Protein AF-A0A7S3IXC4-F1 (afdb_monomer)

Solvent-accessible surface area (backbone atoms only — not comparable to full-atom values): 8329 Å² total; per-residue (Å²): 137,82,84,83,83,80,85,82,76,69,91,77,71,82,84,72,92,70,86,70,81,75,73,61,79,66,59,59,51,56,50,49,54,50,50,52,50,51,50,51,50,50,53,50,52,51,51,54,52,50,53,53,51,44,56,60,56,48,70,77,53,84,79,78,77,62,68,89,58,46,47,78,58,56,78,75,48,76,59,99,44,35,41,30,22,37,27,34,45,90,88,40,81,44,76,45,77,45,59,50,78,89,38,68,70,18,45,51,49,52,46,52,51,52,48,52,53,66,74,58,49,82,81,70,70,82,45,99,89,54,93,121

Foldseek 3Di:
DDDDDDDDDCPPVPDDDDDDPDDPPVVVVVVVVVVVVVVVVVVVVLLVVLVVLVVVLCVLPPDDDDVVQKAWAAFPDDDPFWTWTWIDGPNDIDIDTGGDSVDSVNSVVVSVVSVVDSVVDCVVVDDPPDDD

Organism: NCBI:txid197538

Sequence (132 aa):
MDDEMTFINLSKLVDNPKEVQRPKKVEAASLLEATESEIREMQRKTNVSLEYEKLELLKHFPAKIDEQEVQRGKIIGQGAHATVYSGEYYGAAIAIKEYESSHLKSSQAFVSELKAYAMQGTRLMSHPCIVQ

Radius of gyration: 23.66 Å; Cα contacts (8 Å, |Δi|>4): 90; chains: 1; bounding box: 56×41×61 Å

Mean predicted aligned error: 14.45 Å

pLDDT: mean 73.95, std 17.29, range [40.88, 97.25]

Structure (mmCIF, N/CA/C/O backbone):
data_AF-A0A7S3IXC4-F1
#
_entry.id   AF-A0A7S3IXC4-F1
#
loop_
_atom_site.group_PDB
_atom_site.id
_atom_site.type_symbol
_atom_site.label_atom_id
_atom_site.label_alt_id
_atom_site.label_comp_id
_atom_site.label_asym_id
_atom_site.label_entity_id
_atom_site.label_seq_id
_atom_site.pdbx_PDB_ins_code
_atom_site.Cartn_x
_atom_site.Cartn_y
_atom_site.Cartn_z
_atom_site.occupancy
_atom_site.B_iso_or_equiv
_atom_site.auth_seq_id
_atom_site.auth_comp_id
_atom_site.auth_asym_id
_atom_site.auth_atom_id
_atom_site.pdbx_PDB_model_num
ATOM 1 N N . MET A 1 1 ? -20.357 -8.739 -36.992 1.00 40.88 1 MET A N 1
ATOM 2 C CA . MET A 1 1 ? -19.180 -9.359 -37.626 1.00 40.88 1 MET A CA 1
ATOM 3 C C . MET A 1 1 ? -18.051 -9.050 -36.677 1.00 40.88 1 MET A C 1
ATOM 5 O O . MET A 1 1 ? -17.610 -7.911 -36.650 1.00 40.88 1 MET A O 1
ATOM 9 N N . ASP A 1 2 ? -17.762 -9.992 -35.786 1.00 41.47 2 ASP A N 1
ATOM 10 C CA . ASP A 1 2 ? -16.743 -9.843 -34.752 1.00 41.47 2 ASP A CA 1
ATOM 11 C C . ASP A 1 2 ? -15.397 -10.261 -35.343 1.00 41.47 2 ASP A C 1
ATOM 13 O O . ASP A 1 2 ? -15.256 -11.381 -35.835 1.00 41.47 2 ASP A O 1
ATOM 17 N N . ASP A 1 3 ? -14.434 -9.341 -35.342 1.00 45.75 3 ASP A N 1
ATOM 18 C CA . ASP A 1 3 ? -13.060 -9.616 -35.751 1.00 45.75 3 ASP A CA 1
ATOM 19 C C . ASP A 1 3 ? -12.366 -10.437 -34.652 1.00 45.75 3 ASP A C 1
ATOM 21 O O . ASP A 1 3 ? -11.932 -9.910 -33.624 1.00 45.75 3 ASP A O 1
ATOM 25 N N . GLU A 1 4 ? -12.264 -11.751 -34.859 1.00 48.16 4 GLU A N 1
ATOM 26 C CA . GLU A 1 4 ? -11.455 -12.637 -34.021 1.00 48.16 4 GLU A CA 1
ATOM 27 C C . GLU A 1 4 ? -9.959 -12.331 -34.212 1.00 48.16 4 GLU A C 1
ATOM 29 O O . GLU A 1 4 ? -9.308 -12.769 -35.163 1.00 48.16 4 GLU A O 1
ATOM 34 N N . MET A 1 5 ? -9.379 -11.582 -33.274 1.00 45.75 5 MET A N 1
ATOM 35 C CA . MET A 1 5 ? -7.930 -11.398 -33.188 1.00 45.75 5 MET A CA 1
ATOM 36 C C . MET A 1 5 ? -7.257 -12.686 -32.697 1.00 45.75 5 MET A C 1
ATOM 38 O O . MET A 1 5 ? -7.336 -13.051 -31.524 1.00 45.75 5 MET A O 1
ATOM 42 N N . THR A 1 6 ? -6.556 -13.364 -33.606 1.00 48.53 6 THR A N 1
ATOM 43 C CA . THR A 1 6 ? -5.745 -14.549 -33.299 1.00 48.53 6 THR A CA 1
ATOM 44 C C . THR A 1 6 ? -4.338 -14.131 -32.863 1.00 48.53 6 THR A C 1
ATOM 46 O O . THR A 1 6 ? -3.616 -13.480 -33.616 1.00 48.53 6 THR A O 1
ATOM 49 N N . PHE A 1 7 ? -3.910 -14.549 -31.670 1.00 43.75 7 PHE A N 1
ATOM 50 C CA . PHE A 1 7 ? -2.546 -14.331 -31.177 1.00 43.75 7 PHE A CA 1
ATOM 51 C C . PHE A 1 7 ? -1.676 -15.565 -31.443 1.00 43.75 7 PHE A C 1
ATOM 53 O O . PHE A 1 7 ? -1.921 -16.640 -30.897 1.00 43.75 7 PHE A O 1
ATOM 60 N N . ILE A 1 8 ? -0.636 -15.412 -32.268 1.00 49.75 8 ILE A N 1
ATOM 61 C CA . ILE A 1 8 ? 0.331 -16.479 -32.563 1.00 49.75 8 ILE A CA 1
ATOM 62 C C . ILE A 1 8 ? 1.523 -16.359 -31.609 1.00 49.75 8 ILE A C 1
ATOM 64 O O . ILE A 1 8 ? 2.212 -15.341 -31.567 1.00 49.75 8 ILE A O 1
ATOM 68 N N . ASN A 1 9 ? 1.793 -17.425 -30.853 1.00 42.41 9 ASN A N 1
ATOM 69 C CA . ASN A 1 9 ? 2.960 -17.519 -29.981 1.00 42.41 9 ASN A CA 1
ATOM 70 C C . ASN A 1 9 ? 4.210 -17.896 -30.801 1.00 42.41 9 ASN A C 1
ATOM 72 O O . ASN A 1 9 ? 4.386 -19.046 -31.202 1.00 42.41 9 ASN A O 1
ATOM 76 N N . LEU A 1 10 ? 5.088 -16.916 -31.025 1.00 51.78 10 LEU A N 1
ATOM 77 C CA . LEU A 1 10 ? 6.301 -17.046 -31.843 1.00 51.78 10 LEU A CA 1
ATOM 78 C C . LEU A 1 10 ? 7.409 -17.909 -31.208 1.00 51.78 10 LEU A C 1
ATOM 80 O O . LEU A 1 10 ? 8.382 -18.233 -31.884 1.00 51.78 10 LEU A O 1
ATOM 84 N N . SER A 1 11 ? 7.271 -18.340 -29.946 1.00 48.34 11 SER A N 1
ATOM 85 C CA . SER A 1 11 ? 8.278 -19.188 -29.276 1.00 48.34 11 SER A CA 1
ATOM 86 C C . SER A 1 11 ? 8.432 -20.592 -29.881 1.00 48.34 11 SER A C 1
ATOM 88 O O . SER A 1 11 ? 9.396 -21.283 -29.565 1.00 48.34 11 SER A O 1
ATOM 90 N N . LYS A 1 12 ? 7.515 -21.012 -30.765 1.00 48.59 12 LYS A N 1
ATOM 91 C CA . LYS A 1 12 ? 7.545 -22.325 -31.437 1.00 48.59 12 LYS A CA 1
ATOM 92 C C . LYS A 1 12 ? 8.048 -22.306 -32.886 1.00 48.59 12 LYS A C 1
ATOM 94 O O . LYS A 1 12 ? 8.038 -23.346 -33.531 1.00 48.59 12 LYS A O 1
ATOM 99 N N . LEU A 1 13 ? 8.468 -21.154 -33.413 1.00 45.94 13 LEU A N 1
ATOM 100 C CA . LEU A 1 13 ? 8.891 -21.006 -34.817 1.00 45.94 13 LEU A CA 1
ATOM 101 C C . LEU A 1 13 ? 10.409 -21.113 -35.041 1.00 45.94 13 LEU A C 1
ATOM 103 O O . LEU A 1 13 ? 10.875 -20.934 -36.165 1.00 45.94 13 LEU A O 1
ATOM 107 N N . VAL A 1 14 ? 11.192 -21.419 -34.004 1.00 52.00 14 VAL A N 1
ATOM 108 C CA . VAL A 1 14 ? 12.657 -21.509 -34.104 1.00 52.00 14 VAL A CA 1
ATOM 109 C C . VAL A 1 14 ? 13.100 -22.962 -34.265 1.00 52.00 14 VAL A C 1
ATOM 111 O O . VAL A 1 14 ? 13.733 -23.518 -33.384 1.00 52.00 14 VAL A O 1
ATOM 114 N N . ASP A 1 15 ? 12.785 -23.560 -35.412 1.00 50.34 15 ASP A N 1
ATOM 115 C CA . ASP A 1 15 ? 13.454 -24.774 -35.899 1.00 50.34 15 ASP A CA 1
ATOM 116 C C . ASP A 1 15 ? 13.809 -24.585 -37.378 1.00 50.34 15 ASP A C 1
ATOM 118 O O . ASP A 1 15 ? 13.237 -25.187 -38.284 1.00 50.34 15 ASP A O 1
ATOM 122 N N . ASN A 1 16 ? 14.748 -23.675 -37.644 1.00 41.28 16 ASN A N 1
ATOM 123 C CA . ASN A 1 16 ? 15.485 -23.686 -38.904 1.00 41.28 16 ASN A CA 1
ATOM 124 C C . ASN A 1 16 ? 16.872 -23.049 -38.701 1.00 41.28 16 ASN A C 1
ATOM 126 O O . ASN A 1 16 ? 16.989 -21.820 -38.686 1.00 41.28 16 ASN A O 1
ATOM 130 N N . PRO A 1 17 ? 17.942 -23.841 -38.512 1.00 44.94 17 PRO A N 1
ATOM 131 C CA . PRO A 1 17 ? 19.284 -23.310 -38.366 1.00 44.94 17 PRO A CA 1
ATOM 132 C C . PRO A 1 17 ? 19.837 -23.012 -39.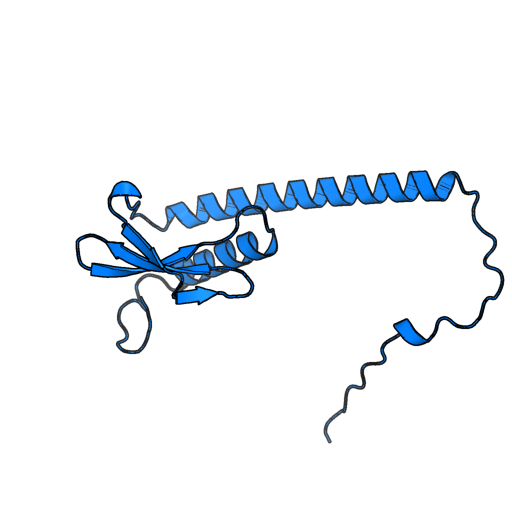762 1.00 44.94 17 PRO A C 1
ATOM 134 O O . PRO A 1 17 ? 20.554 -23.818 -40.348 1.00 44.94 17 PRO A O 1
ATOM 137 N N . LYS A 1 18 ? 19.511 -21.844 -40.321 1.00 42.56 18 LYS A N 1
ATOM 138 C CA . LYS A 1 18 ? 20.378 -21.248 -41.343 1.00 42.56 18 LYS A CA 1
ATOM 139 C C . LYS A 1 18 ? 21.464 -20.473 -40.617 1.00 42.56 18 LYS A C 1
ATOM 141 O O . LYS A 1 18 ? 21.155 -19.603 -39.809 1.00 42.56 18 LYS A O 1
ATOM 146 N N . GLU A 1 19 ? 22.711 -20.859 -40.874 1.00 47.62 19 GLU A N 1
ATOM 147 C CA . GLU A 1 19 ? 23.936 -20.291 -40.312 1.00 47.62 19 GLU A CA 1
ATOM 148 C C . GLU A 1 19 ? 23.884 -18.762 -40.257 1.00 47.62 19 GLU A C 1
ATOM 150 O O . GLU A 1 19 ? 24.153 -18.059 -41.231 1.00 47.62 19 GLU A O 1
ATOM 155 N N . VAL A 1 20 ? 23.566 -18.240 -39.076 1.00 46.72 20 VAL A N 1
ATOM 156 C CA . VAL A 1 20 ? 23.873 -16.861 -38.729 1.00 46.72 20 VAL A CA 1
ATOM 157 C C . VAL A 1 20 ? 25.354 -16.857 -38.387 1.00 46.72 20 VAL A C 1
ATOM 159 O O . VAL A 1 20 ? 25.771 -17.447 -37.386 1.00 46.72 20 VAL A O 1
ATOM 162 N N . GLN A 1 21 ? 26.158 -16.244 -39.259 1.00 45.88 21 GLN A N 1
ATOM 163 C CA . GLN A 1 21 ? 27.567 -15.970 -38.999 1.00 45.88 21 GLN A CA 1
ATOM 164 C C . GLN A 1 21 ? 27.674 -15.336 -37.613 1.00 45.88 21 GLN A C 1
ATOM 166 O O . GLN A 1 21 ? 27.148 -14.250 -37.375 1.00 45.88 21 GLN A O 1
ATOM 171 N N . ARG A 1 22 ? 28.294 -16.057 -36.676 1.00 44.84 22 ARG A N 1
ATOM 172 C CA . ARG A 1 22 ? 28.453 -15.594 -35.300 1.00 44.84 22 ARG A CA 1
ATOM 173 C C . ARG A 1 22 ? 29.310 -14.326 -35.335 1.00 44.84 22 ARG A C 1
ATOM 175 O O . ARG A 1 22 ? 30.478 -14.437 -35.722 1.00 44.84 22 ARG A O 1
ATOM 182 N N . PRO A 1 23 ? 28.801 -13.149 -34.927 1.00 45.47 23 PRO A N 1
ATOM 183 C CA . PRO A 1 23 ? 29.690 -12.034 -34.656 1.00 45.47 23 PRO A CA 1
ATOM 184 C C . PRO A 1 23 ? 30.681 -12.469 -33.572 1.00 45.47 23 PRO A C 1
ATOM 186 O O . PRO A 1 23 ? 30.363 -13.284 -32.695 1.00 45.47 23 PRO A O 1
ATOM 189 N N . LYS A 1 24 ? 31.923 -11.995 -33.694 1.00 47.12 24 LYS A N 1
ATOM 190 C CA . LYS A 1 24 ? 33.039 -12.363 -32.821 1.00 47.12 24 LYS A CA 1
ATOM 191 C C . LYS A 1 24 ? 32.588 -12.260 -31.363 1.00 47.12 24 LYS A C 1
ATOM 193 O O . LYS A 1 24 ? 32.090 -11.226 -30.934 1.00 47.12 24 LYS A O 1
ATOM 198 N N . LYS A 1 25 ? 32.813 -13.332 -30.597 1.00 50.28 25 LYS A N 1
ATOM 199 C CA . LYS A 1 25 ? 32.401 -13.547 -29.191 1.00 50.28 25 LYS A CA 1
ATOM 200 C C . LYS A 1 25 ? 32.735 -12.388 -28.224 1.00 50.28 25 LYS A C 1
ATOM 202 O O . LYS A 1 25 ? 32.224 -12.364 -27.114 1.00 50.28 25 LYS A O 1
ATOM 207 N N . VAL A 1 26 ? 33.590 -11.457 -28.646 1.00 53.78 26 VAL A N 1
ATOM 208 C CA . VAL A 1 26 ? 34.064 -10.291 -27.892 1.00 53.78 26 VAL A CA 1
ATOM 209 C C . VAL A 1 26 ? 33.110 -9.089 -28.009 1.00 53.78 26 VAL A C 1
ATOM 211 O O . VAL A 1 26 ? 32.897 -8.411 -27.014 1.00 53.78 26 VAL A O 1
ATOM 214 N N . GLU A 1 27 ? 32.472 -8.858 -29.164 1.00 54.00 27 GLU A N 1
ATOM 215 C CA . GLU A 1 27 ? 31.540 -7.724 -29.359 1.00 54.00 27 GLU A CA 1
ATOM 216 C C . GLU A 1 27 ? 30.171 -7.974 -28.713 1.00 54.00 27 GLU A C 1
ATOM 218 O O . GLU A 1 27 ? 29.532 -7.049 -28.220 1.00 54.00 27 GLU A O 1
ATOM 223 N N . ALA A 1 28 ? 29.724 -9.232 -28.662 1.00 55.59 28 ALA A N 1
ATOM 224 C CA . ALA A 1 28 ? 28.455 -9.584 -28.026 1.00 55.59 28 ALA A CA 1
ATOM 225 C C . ALA A 1 28 ? 28.486 -9.374 -26.501 1.00 55.59 28 ALA A C 1
ATOM 227 O O . ALA A 1 28 ? 27.485 -8.965 -25.926 1.00 55.59 28 ALA A O 1
ATOM 228 N N . ALA A 1 29 ? 29.626 -9.623 -25.850 1.00 59.44 29 ALA A N 1
ATOM 229 C CA . ALA A 1 29 ? 29.772 -9.441 -24.406 1.00 59.44 29 ALA A CA 1
ATOM 230 C C . ALA A 1 29 ? 29.774 -7.954 -24.012 1.00 59.44 29 ALA A C 1
ATOM 232 O O . ALA A 1 29 ? 29.065 -7.574 -23.086 1.00 59.44 29 ALA A O 1
ATOM 233 N N . SER A 1 30 ? 30.486 -7.103 -24.760 1.00 59.12 30 SER A N 1
ATOM 234 C CA . SER A 1 30 ? 30.506 -5.657 -24.500 1.00 59.12 30 SER A CA 1
ATOM 235 C C . SER A 1 30 ? 29.162 -4.987 -24.795 1.00 59.12 30 SER A C 1
ATOM 237 O O . SER A 1 30 ? 28.763 -4.075 -24.077 1.00 59.12 30 SER A O 1
ATOM 239 N N . LEU A 1 31 ? 28.436 -5.453 -25.819 1.00 61.03 31 LEU A N 1
ATOM 240 C CA . LEU A 1 31 ? 27.067 -5.007 -26.095 1.00 61.03 31 LEU A CA 1
ATOM 241 C C . LEU A 1 31 ? 26.099 -5.415 -24.975 1.00 61.03 31 LEU A C 1
ATOM 243 O O . LEU A 1 31 ? 25.283 -4.598 -24.561 1.00 61.03 31 LEU A O 1
ATOM 247 N N . LEU A 1 32 ? 26.211 -6.640 -24.449 1.00 61.34 32 LEU A N 1
ATOM 248 C CA . LEU A 1 32 ? 25.387 -7.099 -23.326 1.00 61.34 32 LEU A CA 1
ATOM 249 C C . LEU A 1 32 ? 25.656 -6.282 -22.053 1.00 61.34 32 LEU A C 1
ATOM 251 O O . LEU A 1 32 ? 24.713 -5.784 -21.442 1.00 61.34 32 LEU A O 1
ATOM 255 N N . GLU A 1 33 ? 26.918 -6.046 -21.699 1.00 65.50 33 GLU A N 1
ATOM 256 C CA . GLU A 1 33 ? 27.287 -5.223 -20.536 1.00 65.50 33 GLU A CA 1
ATOM 257 C C . GLU A 1 33 ? 26.834 -3.759 -20.669 1.00 65.50 33 GLU A C 1
ATOM 259 O O . GLU A 1 33 ? 26.376 -3.155 -19.690 1.00 65.50 33 GLU A O 1
ATOM 264 N N . ALA A 1 34 ? 26.908 -3.190 -21.879 1.00 63.69 34 ALA A N 1
ATOM 265 C CA . ALA A 1 34 ? 26.384 -1.856 -22.165 1.00 63.69 34 ALA A CA 1
ATOM 266 C C . ALA A 1 34 ? 24.860 -1.809 -21.967 1.00 63.69 34 ALA A C 1
ATOM 268 O O . ALA A 1 34 ? 24.363 -0.936 -21.255 1.00 63.69 34 ALA A O 1
ATOM 269 N N . THR A 1 35 ? 24.126 -2.800 -22.488 1.00 70.38 35 THR A N 1
ATOM 270 C CA . THR A 1 35 ? 22.667 -2.877 -22.305 1.00 70.38 35 THR A CA 1
ATOM 271 C C . THR A 1 35 ? 22.260 -3.089 -20.846 1.00 70.38 35 THR A C 1
ATOM 273 O O . THR A 1 35 ? 21.305 -2.475 -20.379 1.00 70.38 35 THR A O 1
ATOM 276 N N . GLU A 1 36 ? 22.992 -3.898 -20.076 1.00 74.25 36 GLU A N 1
ATOM 277 C CA . GLU A 1 36 ? 22.721 -4.085 -18.647 1.00 74.25 36 GLU A CA 1
ATOM 278 C C . GLU A 1 36 ? 22.961 -2.805 -17.841 1.00 74.25 36 GLU A C 1
ATOM 280 O O . GLU A 1 36 ? 22.194 -2.488 -16.928 1.00 74.25 36 GLU A O 1
ATOM 285 N N . SER A 1 37 ? 24.009 -2.056 -18.181 1.00 71.25 37 SER A N 1
ATOM 286 C CA . SER A 1 37 ? 24.335 -0.787 -17.527 1.00 71.25 37 SER A CA 1
ATOM 287 C C . SER A 1 37 ? 23.272 0.274 -17.811 1.00 71.25 37 SER A C 1
ATOM 289 O O . SER A 1 37 ? 22.806 0.937 -16.882 1.00 71.25 37 SER A O 1
ATOM 291 N N . GLU A 1 38 ? 22.814 0.372 -19.060 1.00 74.94 38 GLU A N 1
ATOM 292 C CA . GLU A 1 38 ? 21.707 1.246 -19.459 1.00 74.94 38 GLU A CA 1
ATOM 293 C C . GLU A 1 38 ? 20.393 0.861 -18.760 1.00 74.94 38 GLU A C 1
ATOM 295 O O . GLU A 1 38 ? 19.693 1.729 -18.235 1.00 74.94 38 GLU A O 1
ATOM 300 N N . ILE A 1 39 ? 20.073 -0.437 -18.670 1.00 72.56 39 ILE A N 1
ATOM 301 C CA . ILE A 1 39 ? 18.893 -0.932 -17.942 1.00 72.56 39 ILE A CA 1
ATOM 302 C C . ILE A 1 39 ? 18.968 -0.552 -16.460 1.00 72.56 39 ILE A C 1
ATOM 304 O O . ILE A 1 39 ? 17.985 -0.057 -15.903 1.00 72.56 39 ILE A O 1
ATOM 308 N N . ARG A 1 40 ? 20.127 -0.733 -15.814 1.00 75.69 40 ARG A N 1
ATOM 309 C CA . ARG A 1 40 ? 20.331 -0.344 -14.409 1.00 75.69 40 ARG A CA 1
ATOM 310 C C . ARG A 1 40 ? 20.186 1.161 -14.210 1.00 75.69 40 ARG A C 1
ATOM 312 O O . ARG A 1 40 ? 19.578 1.591 -13.230 1.00 75.69 40 ARG A O 1
ATOM 319 N N . GLU A 1 41 ? 20.720 1.970 -15.121 1.00 75.62 41 GLU A N 1
ATOM 320 C CA . GLU A 1 41 ? 20.602 3.425 -15.043 1.00 75.62 41 GLU A CA 1
ATOM 321 C C . GLU A 1 41 ? 19.149 3.883 -15.223 1.00 75.62 41 GLU A C 1
ATOM 323 O O . GLU A 1 41 ? 18.668 4.714 -14.448 1.00 75.62 41 GLU A O 1
ATOM 328 N N . MET A 1 42 ? 18.418 3.301 -16.179 1.00 69.31 42 MET A N 1
ATOM 329 C CA . MET A 1 42 ? 16.988 3.557 -16.358 1.00 69.31 42 MET A CA 1
ATOM 330 C C . MET A 1 42 ? 16.190 3.175 -15.110 1.00 69.31 42 MET A C 1
ATOM 332 O O . MET A 1 42 ? 15.435 4.003 -14.608 1.00 69.31 42 MET A O 1
ATOM 336 N N . GLN A 1 43 ? 16.406 1.982 -14.546 1.00 71.75 43 GLN A N 1
ATOM 337 C CA . GLN A 1 43 ? 15.752 1.552 -13.303 1.00 71.75 43 GLN A CA 1
ATOM 338 C C . GLN A 1 43 ? 16.040 2.511 -12.145 1.00 71.75 43 GLN A C 1
ATOM 340 O O . GLN A 1 43 ? 15.138 2.860 -11.383 1.00 71.75 43 GLN A O 1
ATOM 345 N N . ARG A 1 44 ? 17.282 2.995 -12.033 1.00 74.81 44 ARG A N 1
ATOM 346 C CA . ARG A 1 44 ? 17.668 3.979 -11.017 1.00 74.81 44 ARG A CA 1
ATOM 347 C C . ARG A 1 44 ? 16.920 5.297 -11.199 1.00 74.81 44 ARG A C 1
ATOM 349 O O . ARG A 1 44 ? 16.368 5.808 -10.228 1.00 74.81 44 ARG A O 1
ATOM 356 N N . LYS A 1 45 ? 16.869 5.828 -12.425 1.00 75.19 45 LYS A N 1
ATOM 357 C CA . LYS A 1 45 ? 16.126 7.058 -12.749 1.00 75.19 45 LYS A CA 1
ATOM 358 C C . LYS A 1 45 ? 14.634 6.897 -12.454 1.00 75.19 45 LYS A C 1
ATOM 360 O O . LYS A 1 45 ? 14.040 7.780 -11.843 1.00 75.19 45 LYS A O 1
A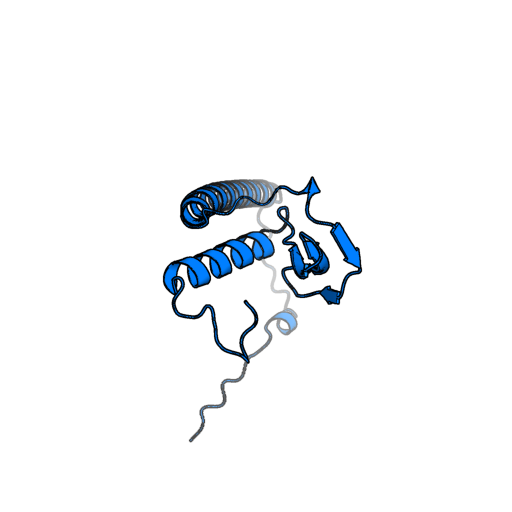TOM 365 N N . THR A 1 46 ? 14.048 5.757 -12.815 1.00 75.88 46 THR A N 1
ATOM 366 C CA . THR A 1 46 ? 12.641 5.447 -12.532 1.00 75.88 46 THR A CA 1
ATOM 367 C C . THR A 1 46 ? 12.362 5.383 -11.030 1.00 75.88 46 THR A C 1
ATOM 369 O O . THR A 1 46 ? 11.401 5.997 -10.575 1.00 75.88 46 THR A O 1
ATOM 372 N N . ASN A 1 47 ? 13.210 4.715 -10.244 1.00 74.38 47 ASN A N 1
ATOM 373 C CA . ASN A 1 47 ? 13.037 4.627 -8.791 1.00 74.38 47 ASN A CA 1
ATOM 374 C C . ASN A 1 47 ? 13.133 6.000 -8.116 1.00 74.38 47 ASN A C 1
ATOM 376 O O . ASN A 1 47 ? 12.306 6.329 -7.271 1.00 74.38 47 ASN A O 1
ATOM 380 N N . VAL A 1 48 ? 14.102 6.826 -8.525 1.00 75.19 48 VAL A N 1
ATOM 381 C CA . VAL A 1 48 ? 14.247 8.199 -8.014 1.00 75.19 48 VAL A CA 1
ATOM 382 C C . VAL A 1 48 ? 13.012 9.041 -8.351 1.00 75.19 48 VAL A C 1
ATOM 384 O O . VAL A 1 48 ? 12.511 9.765 -7.493 1.00 75.19 48 VAL A O 1
ATOM 387 N N . SER A 1 49 ? 12.483 8.912 -9.571 1.00 83.75 49 SER A N 1
ATOM 388 C CA . SER A 1 49 ? 11.265 9.614 -9.988 1.00 83.75 49 SER A CA 1
ATOM 389 C C . SER A 1 49 ? 10.038 9.191 -9.174 1.00 83.75 49 SER A C 1
ATOM 391 O O . SER A 1 49 ? 9.234 10.044 -8.804 1.00 83.75 49 SER A O 1
ATOM 393 N N . LEU A 1 50 ? 9.887 7.893 -8.887 1.00 82.12 50 LEU A N 1
ATOM 394 C CA . LEU A 1 50 ? 8.760 7.367 -8.110 1.00 82.12 50 LEU A CA 1
ATOM 395 C C . LEU A 1 50 ? 8.807 7.807 -6.645 1.00 82.12 50 LEU A C 1
ATOM 397 O O . LEU A 1 50 ? 7.772 8.161 -6.088 1.00 82.12 50 LEU A O 1
ATOM 401 N N . GLU A 1 51 ? 9.989 7.820 -6.027 1.00 82.56 51 GLU A N 1
ATOM 402 C CA . GLU A 1 51 ? 10.141 8.299 -4.649 1.00 82.56 51 GLU A CA 1
ATOM 403 C C . GLU A 1 51 ? 9.818 9.794 -4.528 1.00 82.56 51 GLU A C 1
ATOM 405 O O . GLU A 1 51 ? 9.119 10.197 -3.598 1.00 82.56 51 GLU A O 1
ATOM 410 N N . TYR A 1 52 ? 10.244 10.618 -5.493 1.00 83.81 52 TYR A N 1
ATOM 411 C CA . TYR A 1 52 ? 9.876 12.037 -5.514 1.00 83.81 52 TYR A CA 1
ATOM 412 C C . TYR A 1 52 ? 8.358 12.227 -5.628 1.00 83.81 52 TYR A C 1
ATOM 414 O O . TYR A 1 52 ? 7.757 12.965 -4.849 1.00 83.81 52 TYR A O 1
ATOM 422 N N . GLU A 1 53 ? 7.722 11.516 -6.559 1.00 86.19 53 GLU A N 1
ATOM 423 C CA . GLU A 1 53 ? 6.276 11.589 -6.758 1.00 86.19 53 GLU A CA 1
ATOM 424 C C . GLU A 1 53 ? 5.493 11.124 -5.521 1.00 86.19 53 GLU A C 1
ATOM 426 O O . GLU A 1 53 ? 4.534 11.775 -5.106 1.00 86.19 53 GLU A O 1
ATOM 431 N N . LYS A 1 54 ? 5.936 10.038 -4.884 1.00 85.62 54 LYS A N 1
ATOM 432 C CA . LYS A 1 54 ? 5.385 9.555 -3.615 1.00 85.62 54 LYS A CA 1
ATOM 433 C C . LYS A 1 54 ? 5.456 10.625 -2.526 1.00 85.62 54 LYS A C 1
ATOM 435 O O . LYS A 1 54 ? 4.461 10.853 -1.843 1.00 85.62 54 LYS A O 1
ATOM 440 N N . LEU A 1 55 ? 6.603 11.285 -2.362 1.00 84.62 55 LEU A N 1
ATOM 441 C CA . LEU A 1 55 ? 6.779 12.338 -1.359 1.00 84.62 55 LEU A CA 1
ATOM 442 C C . LEU A 1 55 ? 5.876 13.546 -1.620 1.00 84.62 55 LEU A C 1
ATOM 444 O O . LEU A 1 55 ? 5.315 14.085 -0.669 1.00 84.62 55 LEU A O 1
ATOM 448 N N . GLU A 1 56 ? 5.712 13.9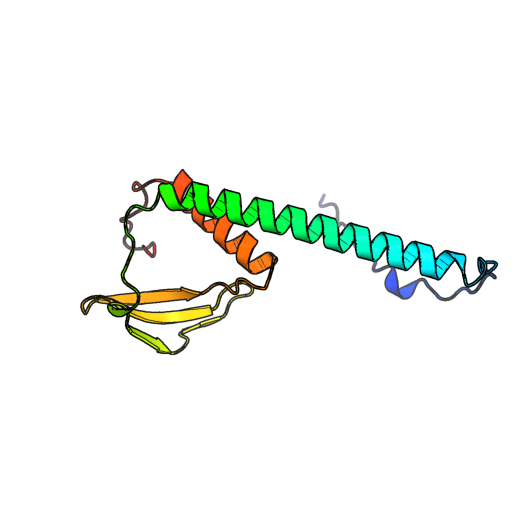59 -2.878 1.00 86.38 56 GLU A N 1
ATOM 449 C CA . GLU A 1 56 ? 4.774 15.027 -3.244 1.00 86.38 56 GLU A CA 1
ATOM 450 C C . GLU A 1 56 ? 3.325 14.635 -2.925 1.00 86.38 56 GLU A C 1
ATOM 452 O O . GLU A 1 56 ? 2.613 15.400 -2.275 1.00 86.38 56 GLU A O 1
ATOM 457 N N . LEU A 1 57 ? 2.904 13.418 -3.285 1.00 83.81 57 LEU A N 1
ATOM 458 C CA . LEU A 1 57 ? 1.547 12.932 -3.017 1.00 83.81 57 LEU A CA 1
ATOM 459 C C . LEU A 1 57 ? 1.245 12.826 -1.521 1.00 83.81 57 LEU A C 1
ATOM 461 O O . LEU A 1 57 ? 0.160 13.207 -1.087 1.00 83.81 57 LEU A O 1
ATOM 465 N N . LEU A 1 58 ? 2.207 12.364 -0.718 1.00 81.94 58 LEU A N 1
ATOM 466 C CA . LEU A 1 58 ? 2.045 12.230 0.731 1.00 81.94 58 LEU A CA 1
ATOM 467 C C . LEU A 1 58 ? 1.795 13.570 1.438 1.00 81.94 58 LEU A C 1
ATOM 469 O O . LEU A 1 58 ? 1.181 13.575 2.501 1.00 81.94 58 LEU A O 1
ATOM 473 N N . LYS A 1 59 ? 2.179 14.714 0.852 1.00 82.06 59 LYS A N 1
ATOM 474 C CA . LYS A 1 59 ? 1.843 16.042 1.407 1.00 82.06 59 LYS A CA 1
ATOM 475 C C . LYS A 1 59 ? 0.333 16.298 1.459 1.00 82.06 59 LYS A C 1
ATOM 477 O O . LYS A 1 59 ? -0.108 17.124 2.253 1.00 82.06 59 LYS A O 1
ATOM 482 N N . HIS A 1 60 ? -0.456 15.596 0.643 1.00 78.12 60 HIS A N 1
ATOM 483 C CA . HIS A 1 60 ? -1.917 15.683 0.649 1.00 78.12 60 HIS A CA 1
ATOM 484 C C . HIS A 1 60 ? -2.581 14.822 1.734 1.00 78.12 60 HIS A C 1
ATOM 486 O O . HIS A 1 60 ? -3.789 14.935 1.931 1.00 78.12 60 HIS A O 1
ATOM 492 N N . PHE A 1 61 ? -1.816 13.996 2.456 1.00 75.00 61 PHE A N 1
ATOM 493 C CA . PHE A 1 61 ? -2.310 13.127 3.524 1.00 75.00 61 PHE A CA 1
ATOM 494 C C . PHE A 1 61 ? -1.806 13.653 4.880 1.00 75.00 61 PHE A C 1
ATOM 496 O O . PHE A 1 61 ? -0.683 13.353 5.284 1.00 75.00 61 PHE A O 1
ATOM 503 N N . PRO A 1 62 ? -2.604 14.471 5.596 1.00 60.62 62 PRO A N 1
ATOM 504 C CA . PRO A 1 62 ? -2.147 15.177 6.797 1.00 60.62 62 PRO A CA 1
ATOM 505 C C . PRO A 1 62 ? -1.995 14.270 8.026 1.00 60.62 62 PRO A C 1
ATOM 507 O O . PRO A 1 62 ? -1.307 14.638 8.977 1.00 60.62 62 PRO A O 1
ATOM 510 N N . ALA A 1 63 ? -2.629 13.095 8.023 1.00 65.38 63 ALA A N 1
ATOM 511 C CA . ALA A 1 63 ? -2.586 12.158 9.136 1.00 65.38 63 ALA A CA 1
ATOM 512 C C . ALA A 1 63 ? -1.334 11.279 9.042 1.00 65.38 63 ALA A C 1
ATOM 514 O O . ALA A 1 63 ? -1.303 10.281 8.323 1.00 65.38 63 ALA A O 1
ATOM 515 N N . LYS A 1 64 ? -0.295 11.650 9.790 1.00 68.56 64 LYS A N 1
ATOM 516 C CA . LYS A 1 64 ? 0.763 10.707 10.152 1.00 68.56 64 LYS A CA 1
ATOM 517 C C . LYS A 1 64 ? 0.273 9.918 11.356 1.00 68.56 64 LYS A C 1
ATOM 519 O O . LYS A 1 64 ? 0.044 10.502 12.409 1.00 68.56 64 LYS A O 1
ATOM 524 N N . ILE A 1 65 ? 0.085 8.621 11.164 1.00 77.31 65 ILE A N 1
ATOM 525 C CA . ILE A 1 65 ? -0.215 7.688 12.246 1.00 77.31 65 ILE A CA 1
ATOM 526 C C . ILE A 1 65 ? 1.117 7.265 12.870 1.00 77.31 65 ILE A C 1
ATOM 528 O O . ILE A 1 65 ? 2.071 6.999 12.135 1.00 77.31 65 ILE A O 1
ATOM 532 N N . ASP A 1 66 ? 1.194 7.232 14.200 1.00 79.56 66 ASP A N 1
ATOM 533 C CA . ASP A 1 66 ? 2.336 6.628 14.884 1.00 79.56 66 ASP A CA 1
ATOM 534 C C . ASP A 1 66 ? 2.236 5.104 14.752 1.00 79.56 66 ASP A C 1
ATOM 536 O O . ASP A 1 66 ? 1.226 4.493 15.101 1.00 79.56 66 ASP A O 1
ATOM 540 N N . GLU A 1 67 ? 3.283 4.476 14.226 1.00 77.88 67 GLU A N 1
ATOM 541 C CA . GLU A 1 67 ? 3.331 3.027 14.042 1.00 77.88 67 GLU A CA 1
ATOM 542 C C . GLU A 1 67 ? 3.187 2.277 15.377 1.00 77.88 67 GLU A C 1
ATOM 544 O O . GLU A 1 67 ? 2.626 1.185 15.403 1.00 77.88 67 GLU A O 1
ATOM 549 N N . GLN A 1 68 ? 3.612 2.875 16.498 1.00 83.81 68 GLN A N 1
ATOM 550 C CA . GLN A 1 68 ? 3.473 2.270 17.830 1.00 83.81 68 GLN A CA 1
ATOM 551 C C . GLN A 1 68 ? 2.014 2.142 18.286 1.00 83.81 68 GLN A C 1
ATOM 553 O O . GLN A 1 68 ? 1.697 1.299 19.124 1.00 83.81 68 GLN A O 1
ATOM 558 N N . GLU A 1 69 ? 1.122 2.962 17.734 1.00 85.25 69 GLU A N 1
ATOM 559 C CA . GLU A 1 69 ? -0.312 2.941 18.031 1.00 85.25 69 GLU A CA 1
ATOM 560 C C . GLU A 1 69 ? -1.065 1.897 17.194 1.00 85.25 69 GLU A C 1
ATOM 562 O O . GLU A 1 69 ? -2.241 1.623 17.450 1.00 85.25 69 GLU A O 1
ATOM 567 N N . VAL A 1 70 ? -0.401 1.315 16.190 1.00 90.12 70 VAL A N 1
ATOM 568 C CA . VAL A 1 70 ? -0.980 0.344 15.265 1.00 90.12 70 VAL A CA 1
ATOM 569 C C . VAL A 1 70 ? -0.545 -1.063 15.649 1.00 90.12 70 VAL A C 1
ATOM 571 O O . VAL A 1 70 ? 0.615 -1.450 15.525 1.00 90.12 70 VAL A O 1
ATOM 574 N N . GLN A 1 71 ? -1.506 -1.888 16.051 1.00 93.06 71 GLN A N 1
ATOM 575 C CA . GLN A 1 71 ? -1.255 -3.300 16.313 1.00 93.06 71 GLN A CA 1
ATOM 576 C C . GLN A 1 71 ? -1.483 -4.104 15.035 1.00 93.06 71 GLN A C 1
ATOM 578 O O . GLN A 1 71 ? -2.617 -4.274 14.586 1.00 93.06 71 GLN A O 1
ATOM 583 N N . ARG A 1 72 ? -0.406 -4.622 14.436 1.00 94.12 72 ARG A N 1
ATOM 584 C CA . ARG A 1 72 ? -0.491 -5.509 13.267 1.00 94.12 72 ARG A CA 1
ATOM 585 C C . ARG A 1 72 ? -0.797 -6.946 13.694 1.00 94.12 72 ARG A C 1
ATOM 587 O O . ARG A 1 72 ? -0.074 -7.540 14.488 1.00 94.12 72 ARG A O 1
ATOM 594 N N . GLY A 1 73 ? -1.844 -7.517 13.114 1.00 95.00 73 GLY A N 1
ATOM 595 C CA . GLY A 1 73 ? -2.258 -8.904 13.296 1.00 95.00 73 GLY A CA 1
ATOM 596 C C . GLY A 1 73 ? -1.842 -9.817 12.140 1.00 95.00 73 GLY A C 1
ATOM 597 O O . GLY A 1 73 ? -0.800 -9.646 11.508 1.00 95.00 73 GLY A O 1
ATOM 598 N N . LYS A 1 74 ? -2.672 -10.828 11.868 1.00 96.94 74 LYS A N 1
ATOM 599 C CA . LYS A 1 74 ? -2.421 -11.845 10.836 1.00 96.94 74 LYS A CA 1
ATOM 600 C C . LYS A 1 74 ? -2.687 -11.322 9.423 1.00 96.94 74 LYS A C 1
ATOM 602 O O . LYS A 1 74 ? -3.443 -10.372 9.230 1.00 96.94 74 LYS A O 1
ATOM 607 N N . ILE A 1 75 ? -2.134 -12.013 8.429 1.00 97.25 75 ILE A N 1
ATOM 608 C CA . ILE A 1 75 ? -2.479 -11.803 7.019 1.00 97.25 75 ILE A CA 1
ATOM 609 C C . ILE A 1 75 ? -3.950 -12.186 6.806 1.00 97.25 75 ILE A C 1
ATOM 611 O O . ILE A 1 75 ? -4.382 -13.268 7.208 1.00 97.25 75 ILE A O 1
ATOM 615 N N . ILE A 1 76 ? -4.708 -11.295 6.168 1.00 96.94 76 ILE A N 1
ATOM 616 C CA . ILE A 1 76 ? -6.104 -11.512 5.760 1.00 96.94 76 ILE A CA 1
ATOM 617 C C . ILE A 1 76 ? -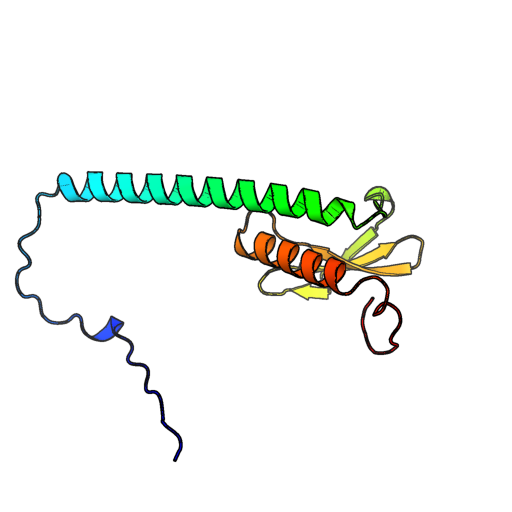6.275 -11.546 4.237 1.00 96.94 76 ILE A C 1
ATOM 619 O O . ILE A 1 76 ? -7.303 -12.010 3.755 1.00 96.94 76 ILE A O 1
ATOM 623 N N . GLY A 1 77 ? -5.269 -11.108 3.475 1.00 95.44 77 GLY A N 1
ATOM 624 C CA . GLY A 1 77 ? -5.263 -11.215 2.019 1.00 95.44 77 GLY A CA 1
ATOM 625 C C . GLY A 1 77 ? -3.881 -10.980 1.421 1.00 95.44 77 GLY A C 1
ATOM 626 O O . GLY A 1 77 ? -3.059 -10.271 1.995 1.00 95.44 77 GLY A O 1
ATOM 627 N N . GLN A 1 78 ? -3.629 -11.563 0.252 1.00 96.19 78 GLN A N 1
ATOM 628 C CA . GLN A 1 78 ? -2.391 -11.369 -0.498 1.00 96.19 78 GLN A CA 1
ATOM 629 C C . GLN A 1 78 ? -2.731 -11.139 -1.970 1.00 96.19 78 GLN A C 1
ATOM 631 O O . GLN A 1 78 ? -3.386 -11.967 -2.600 1.00 96.19 78 GLN A O 1
ATOM 636 N N . GLY A 1 79 ? -2.328 -9.984 -2.495 1.00 90.62 79 GLY A N 1
ATOM 637 C CA . GLY A 1 79 ? -2.494 -9.615 -3.895 1.00 90.62 79 GLY A CA 1
ATOM 638 C C . GLY A 1 79 ? -1.174 -9.666 -4.661 1.00 90.62 79 GLY A C 1
ATOM 639 O O . GLY A 1 79 ? -0.117 -9.948 -4.107 1.00 90.62 79 GLY A O 1
ATOM 640 N N . ALA A 1 80 ? -1.226 -9.318 -5.947 1.00 89.38 80 ALA A N 1
ATOM 641 C CA . ALA A 1 80 ? -0.042 -9.273 -6.810 1.00 89.38 80 ALA A CA 1
ATOM 642 C C . ALA A 1 80 ? 0.977 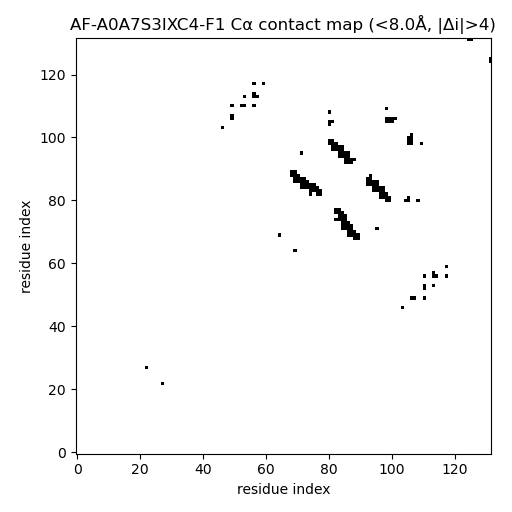-8.181 -6.422 1.00 89.38 80 ALA A C 1
ATOM 644 O O . ALA A 1 80 ? 2.120 -8.213 -6.879 1.00 89.38 80 ALA A O 1
ATOM 645 N N . HIS A 1 81 ? 0.553 -7.185 -5.639 1.00 91.44 81 HIS A N 1
ATOM 646 C CA . HIS A 1 81 ? 1.339 -5.981 -5.347 1.00 91.44 81 HIS A CA 1
ATOM 647 C C . HIS A 1 81 ? 1.409 -5.624 -3.861 1.00 91.44 81 HIS A C 1
ATOM 649 O O . HIS A 1 81 ? 2.224 -4.788 -3.495 1.00 91.44 81 HIS A O 1
ATOM 655 N N . ALA A 1 82 ? 0.561 -6.219 -3.020 1.00 93.00 82 ALA A N 1
ATOM 656 C CA . ALA A 1 82 ? 0.475 -5.880 -1.607 1.00 93.00 82 ALA A CA 1
ATOM 657 C C . ALA A 1 82 ? -0.048 -7.056 -0.783 1.00 93.00 82 ALA A C 1
ATOM 659 O O . ALA A 1 82 ? -0.833 -7.877 -1.272 1.00 93.00 82 ALA A O 1
ATOM 660 N N . THR A 1 83 ? 0.332 -7.072 0.488 1.00 95.31 83 THR A N 1
ATOM 661 C CA . THR A 1 83 ? -0.213 -7.977 1.501 1.00 95.31 83 THR A CA 1
ATOM 662 C C . THR A 1 83 ? -1.098 -7.175 2.443 1.00 95.31 83 THR A C 1
ATOM 664 O O . THR A 1 83 ? -0.743 -6.074 2.854 1.00 95.31 83 THR A O 1
ATOM 667 N N . VAL A 1 84 ? -2.269 -7.710 2.776 1.00 95.62 84 VAL A N 1
ATOM 668 C CA . VAL A 1 84 ? -3.221 -7.079 3.690 1.00 95.62 84 VAL A CA 1
ATOM 669 C C . VAL A 1 84 ? -3.222 -7.841 5.007 1.00 95.62 84 VAL A C 1
ATOM 671 O O . VAL A 1 84 ? -3.450 -9.053 5.032 1.00 95.62 84 VAL A O 1
ATOM 674 N N . TYR A 1 85 ? -3.013 -7.122 6.101 1.00 96.44 85 TYR A N 1
ATOM 675 C CA . TYR A 1 85 ? -3.060 -7.633 7.464 1.00 96.44 85 TYR A CA 1
ATOM 676 C C . TYR A 1 85 ? -4.295 -7.092 8.182 1.00 96.44 85 TYR A C 1
ATOM 678 O O . TYR A 1 85 ? -4.704 -5.953 7.960 1.00 96.44 85 TYR A O 1
ATOM 686 N N . SER A 1 86 ? -4.881 -7.887 9.074 1.00 96.19 86 SER A N 1
ATOM 687 C CA . SER A 1 86 ? -5.772 -7.342 10.103 1.00 96.19 86 SER A CA 1
ATOM 688 C C . SER A 1 86 ? -4.958 -6.471 11.053 1.00 96.19 86 SER A C 1
ATOM 690 O O . SER A 1 86 ? -3.815 -6.825 11.343 1.00 96.19 86 SER A O 1
ATOM 692 N N . GLY A 1 87 ? -5.541 -5.419 11.607 1.00 95.12 87 GLY A N 1
ATOM 693 C CA . GLY A 1 87 ? -4.914 -4.664 12.680 1.00 95.12 87 GLY A CA 1
ATOM 694 C C . GLY A 1 87 ? -5.916 -3.985 13.596 1.00 95.12 87 GLY A C 1
ATOM 695 O O . GLY A 1 87 ? -7.127 -4.071 13.392 1.00 95.12 87 GLY A O 1
ATOM 696 N N . GLU A 1 88 ? -5.385 -3.303 14.597 1.00 93.88 88 GLU A N 1
ATOM 697 C CA . GLU A 1 88 ? -6.139 -2.472 15.526 1.00 93.88 88 GLU A CA 1
ATOM 698 C C . GLU A 1 88 ? -5.453 -1.111 15.660 1.00 93.88 88 GLU A C 1
ATOM 700 O O . GLU A 1 88 ? -4.230 -1.040 15.790 1.00 93.88 88 GLU A O 1
ATOM 705 N N . TYR A 1 89 ? -6.238 -0.038 15.619 1.00 90.38 89 TYR A N 1
ATOM 706 C CA . TYR A 1 89 ? -5.786 1.328 15.860 1.00 90.38 89 TYR A CA 1
ATOM 707 C C . TYR A 1 89 ? -6.755 1.998 16.832 1.00 90.38 89 TYR A C 1
ATOM 709 O O . TYR A 1 89 ? -7.943 2.111 16.535 1.00 90.38 89 TYR A O 1
ATOM 717 N N . TYR A 1 90 ? -6.275 2.386 18.018 1.00 89.06 90 TYR A N 1
ATOM 718 C CA . TYR A 1 90 ? -7.110 2.949 19.093 1.00 89.06 90 TYR A CA 1
ATOM 719 C C . TYR A 1 90 ? -8.387 2.134 19.406 1.00 89.06 90 TYR A C 1
ATOM 721 O O . TYR A 1 90 ? -9.464 2.693 19.611 1.00 89.06 90 TYR A O 1
ATOM 729 N N . GLY A 1 91 ? -8.294 0.799 19.426 1.00 88.12 91 GLY A N 1
ATOM 730 C CA . GLY A 1 91 ? -9.443 -0.082 19.678 1.00 88.12 91 GLY A CA 1
ATOM 731 C C . GLY A 1 91 ? -10.361 -0.309 18.472 1.00 88.12 91 GLY A C 1
ATOM 732 O O . GLY A 1 91 ? -11.284 -1.120 18.554 1.00 88.12 91 GLY A O 1
ATOM 733 N N .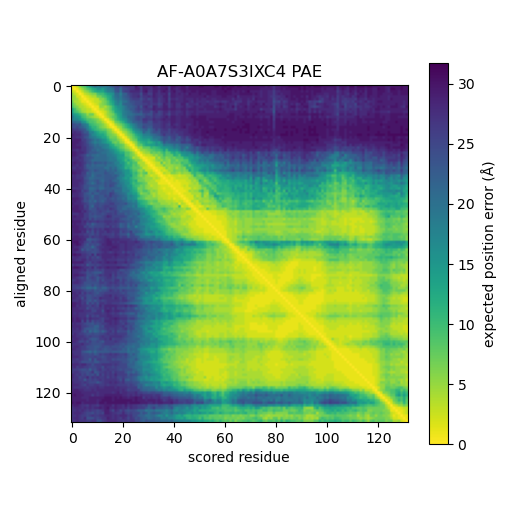 ALA A 1 92 ? -10.131 0.374 17.347 1.00 89.50 92 ALA A N 1
ATOM 734 C CA . ALA A 1 92 ? -10.863 0.152 16.108 1.00 89.50 92 ALA A CA 1
ATOM 735 C C . ALA A 1 92 ? -10.156 -0.901 15.248 1.00 89.50 92 ALA A C 1
ATOM 737 O O . ALA A 1 92 ? -8.955 -0.808 14.990 1.00 89.50 92 ALA A O 1
ATOM 738 N N . ALA A 1 93 ? -10.912 -1.888 14.767 1.00 92.06 93 ALA A N 1
ATOM 739 C CA . ALA A 1 93 ? -10.401 -2.865 13.814 1.00 92.06 93 ALA A CA 1
ATOM 740 C C . ALA A 1 93 ? -10.133 -2.196 12.456 1.00 92.06 93 ALA A C 1
ATOM 742 O O . ALA A 1 93 ? -11.013 -1.539 11.900 1.00 92.06 93 ALA A O 1
ATOM 743 N N . ILE A 1 94 ? -8.933 -2.400 11.914 1.00 93.00 94 ILE A N 1
ATOM 744 C CA . ILE A 1 94 ? -8.479 -1.832 10.640 1.00 93.00 94 ILE A CA 1
ATOM 745 C C . ILE A 1 94 ? -7.882 -2.907 9.724 1.00 93.00 94 ILE A C 1
ATOM 747 O O . ILE A 1 94 ? -7.558 -4.018 10.154 1.00 93.00 94 ILE A O 1
ATOM 751 N N . ALA A 1 95 ? -7.700 -2.562 8.448 1.00 94.25 95 ALA A N 1
ATOM 752 C CA . ALA A 1 95 ? -6.916 -3.338 7.495 1.00 94.25 95 ALA A CA 1
ATOM 753 C C . ALA A 1 95 ? -5.638 -2.569 7.130 1.00 94.25 95 ALA A C 1
ATOM 755 O O . ALA A 1 95 ? -5.696 -1.415 6.717 1.00 94.25 95 ALA A O 1
ATOM 756 N N . ILE A 1 96 ? -4.482 -3.217 7.266 1.00 92.94 96 ILE A N 1
ATOM 757 C CA . ILE A 1 96 ? -3.171 -2.637 6.958 1.00 92.94 96 ILE A CA 1
ATOM 758 C C . ILE A 1 96 ? -2.709 -3.218 5.627 1.00 92.94 96 ILE A C 1
ATOM 760 O O . ILE A 1 96 ? -2.438 -4.416 5.536 1.00 92.94 96 ILE A O 1
ATOM 764 N N . LYS A 1 97 ? -2.624 -2.384 4.590 1.00 93.69 97 LYS A N 1
ATOM 765 C CA . LYS A 1 97 ? -2.146 -2.784 3.262 1.00 93.69 97 LYS A CA 1
ATOM 766 C C . LYS A 1 97 ? -0.672 -2.416 3.108 1.00 93.69 97 LYS A C 1
ATOM 768 O O . LYS A 1 97 ? -0.322 -1.244 3.020 1.00 93.69 97 LYS A O 1
ATOM 773 N N . GLU A 1 98 ? 0.182 -3.428 3.083 1.00 92.19 98 GLU A N 1
ATOM 774 C CA . GLU A 1 98 ? 1.635 -3.297 3.021 1.00 92.19 98 GLU A CA 1
ATOM 775 C C . GLU A 1 98 ? 2.135 -3.554 1.597 1.00 92.19 98 GLU A C 1
ATOM 777 O O . GLU A 1 98 ? 1.818 -4.578 0.985 1.00 92.19 98 GLU A O 1
ATOM 782 N N . TYR A 1 99 ? 2.930 -2.617 1.086 1.00 92.06 99 TYR A N 1
ATOM 783 C CA . TYR A 1 99 ? 3.562 -2.682 -0.227 1.00 92.06 99 TYR A CA 1
ATOM 784 C C . TYR A 1 99 ? 5.041 -3.003 -0.071 1.00 92.06 99 TYR A C 1
ATOM 786 O O . TYR A 1 99 ? 5.749 -2.363 0.705 1.00 92.06 99 TYR A O 1
ATOM 794 N N . GLU A 1 100 ? 5.531 -3.955 -0.855 1.00 88.25 100 GLU A N 1
ATOM 795 C CA . GLU A 1 100 ? 6.951 -4.275 -0.892 1.00 88.25 100 GLU A CA 1
ATOM 796 C C . GLU A 1 100 ? 7.718 -3.173 -1.643 1.00 88.25 100 GLU A C 1
ATOM 798 O O . GLU A 1 100 ? 7.527 -2.983 -2.845 1.00 88.25 100 GLU A O 1
ATOM 803 N N . SER A 1 101 ? 8.567 -2.423 -0.938 1.00 77.44 101 SER A N 1
ATOM 804 C CA . SER A 1 101 ? 9.287 -1.260 -1.485 1.00 77.44 101 SER A CA 1
ATOM 805 C C . SER A 1 101 ? 10.433 -1.628 -2.431 1.00 77.44 101 SER A C 1
ATOM 807 O O . SER A 1 101 ? 10.806 -0.833 -3.293 1.00 77.44 101 SER A O 1
ATOM 809 N N . SER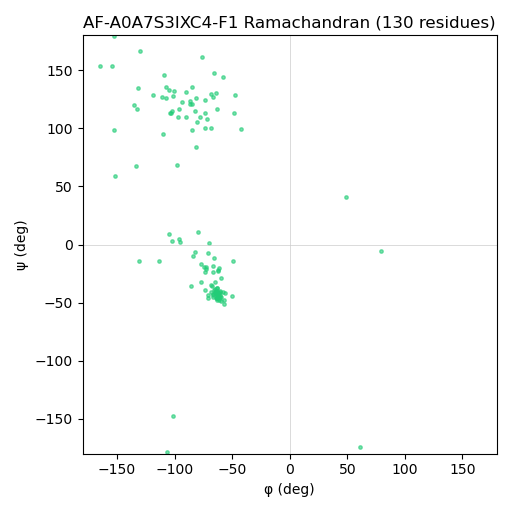 A 1 102 ? 10.980 -2.838 -2.298 1.00 79.38 102 SER A N 1
ATOM 810 C CA . SER A 1 102 ? 12.036 -3.374 -3.166 1.00 79.38 102 SER A CA 1
ATOM 811 C C . SER A 1 102 ? 11.522 -3.738 -4.563 1.00 79.38 102 SER A C 1
ATOM 813 O O . SER A 1 102 ? 12.314 -3.837 -5.502 1.00 79.38 102 SER A O 1
ATOM 815 N N . HIS A 1 103 ? 10.206 -3.919 -4.728 1.00 85.75 103 HIS A N 1
ATOM 816 C CA . HIS A 1 103 ? 9.612 -4.383 -5.972 1.00 85.75 103 HIS A CA 1
ATOM 817 C C . HIS A 1 103 ? 8.957 -3.234 -6.753 1.00 85.75 103 HIS A C 1
ATOM 819 O O . HIS A 1 103 ? 7.914 -2.707 -6.369 1.00 85.75 103 HIS A O 1
ATOM 825 N N . LEU A 1 104 ? 9.511 -2.895 -7.924 1.00 84.31 104 LEU A N 1
ATOM 826 C CA . LEU A 1 104 ? 9.075 -1.749 -8.742 1.00 84.31 104 LEU A CA 1
ATOM 827 C C . LEU A 1 104 ? 7.557 -1.710 -8.994 1.00 84.31 104 LEU A C 1
ATOM 829 O O . LEU A 1 104 ? 6.937 -0.659 -8.853 1.00 84.31 104 LEU A O 1
ATOM 833 N N . LYS A 1 105 ? 6.941 -2.851 -9.334 1.00 87.25 105 LYS A N 1
ATOM 834 C CA . LYS A 1 105 ? 5.489 -2.907 -9.599 1.00 87.25 105 LYS A CA 1
ATOM 835 C C . LYS A 1 105 ? 4.649 -2.596 -8.357 1.00 87.25 105 LYS A C 1
ATOM 837 O O . LYS A 1 105 ? 3.569 -2.035 -8.484 1.00 87.25 105 LYS A O 1
ATOM 842 N N . SER A 1 106 ? 5.142 -2.961 -7.175 1.00 87.94 106 SER A N 1
ATOM 843 C CA . SER A 1 106 ? 4.469 -2.688 -5.903 1.00 87.94 106 SER A CA 1
ATOM 844 C C . SER A 1 106 ? 4.534 -1.191 -5.589 1.00 87.94 106 SER A C 1
ATOM 846 O O . SER A 1 106 ? 3.502 -0.567 -5.353 1.00 87.94 106 SER A O 1
ATOM 848 N N . SER A 1 107 ? 5.709 -0.572 -5.747 1.00 86.88 107 SER A N 1
ATOM 849 C CA . SER A 1 107 ? 5.871 0.881 -5.608 1.00 86.88 107 SER A CA 1
ATOM 850 C C . SER A 1 107 ? 5.019 1.672 -6.610 1.00 86.88 107 SER A C 1
ATOM 852 O O . SER A 1 107 ? 4.390 2.664 -6.243 1.00 86.88 107 SER A O 1
ATOM 854 N N . GLN A 1 108 ? 4.932 1.220 -7.865 1.00 89.38 108 GLN A N 1
ATOM 855 C CA . GLN A 1 108 ? 4.054 1.826 -8.874 1.00 89.38 108 GLN A CA 1
ATOM 856 C C . GLN A 1 108 ? 2.568 1.701 -8.511 1.00 89.38 108 GLN A C 1
ATOM 858 O O . GLN A 1 108 ? 1.816 2.662 -8.686 1.00 89.38 108 GLN A O 1
ATOM 863 N N . ALA A 1 109 ? 2.141 0.544 -7.995 1.00 89.31 109 ALA A N 1
ATOM 864 C CA . ALA A 1 109 ? 0.771 0.338 -7.534 1.00 89.31 109 ALA A CA 1
ATOM 865 C C . ALA A 1 109 ? 0.434 1.271 -6.362 1.00 89.31 109 ALA A C 1
ATOM 867 O O . ALA A 1 109 ? -0.595 1.942 -6.398 1.00 89.31 109 ALA A O 1
ATOM 868 N N . PHE A 1 110 ? 1.340 1.399 -5.388 1.00 90.50 110 PHE A N 1
ATOM 869 C CA . PHE A 1 110 ? 1.185 2.320 -4.262 1.00 90.50 110 PHE A CA 1
ATOM 870 C C . PHE A 1 110 ? 1.001 3.772 -4.719 1.00 90.50 110 PHE A C 1
ATOM 872 O O . PHE A 1 110 ? 0.036 4.429 -4.334 1.00 90.50 110 PHE A O 1
ATOM 879 N N . VAL A 1 111 ? 1.888 4.266 -5.589 1.00 89.62 111 VAL A N 1
ATOM 880 C CA . VAL A 1 111 ? 1.795 5.630 -6.136 1.00 89.62 111 VAL A CA 1
ATOM 881 C C . VAL A 1 111 ? 0.490 5.832 -6.912 1.00 89.62 111 VAL A C 1
ATOM 883 O O . VAL A 1 111 ? -0.144 6.878 -6.791 1.00 89.62 111 VAL A O 1
ATOM 886 N N . SER A 1 112 ? 0.060 4.834 -7.686 1.00 89.38 112 SER A N 1
ATOM 887 C CA . SER A 1 112 ? -1.192 4.903 -8.449 1.00 89.38 112 SER A CA 1
ATOM 888 C C . SER A 1 112 ? -2.419 4.994 -7.539 1.00 89.38 112 SER A C 1
ATOM 890 O O . SER A 1 112 ? -3.321 5.785 -7.810 1.00 89.38 112 SER A O 1
ATOM 892 N N . GLU A 1 113 ? -2.442 4.244 -6.435 1.00 87.44 113 GLU A N 1
ATOM 893 C CA . GLU A 1 113 ? -3.513 4.345 -5.440 1.00 87.44 113 GLU A CA 1
ATOM 894 C C . GLU A 1 113 ? -3.499 5.700 -4.730 1.00 87.44 113 GLU A C 1
ATOM 896 O O . GLU A 1 113 ? -4.542 6.347 -4.650 1.00 87.44 113 GLU A O 1
ATOM 901 N N . LEU A 1 114 ? -2.329 6.197 -4.306 1.00 86.69 114 LEU A N 1
ATOM 902 C CA . LEU A 1 114 ? -2.214 7.535 -3.714 1.00 86.69 114 LEU A CA 1
ATOM 903 C C . LEU A 1 114 ? -2.757 8.629 -4.642 1.00 86.69 114 LEU A C 1
ATOM 905 O O . LEU A 1 114 ? -3.461 9.526 -4.179 1.00 86.69 114 LEU A O 1
ATOM 909 N N . LYS A 1 115 ? -2.478 8.545 -5.950 1.00 87.75 115 LYS A N 1
ATOM 910 C CA . LYS A 1 115 ? -3.048 9.464 -6.949 1.00 87.75 115 LYS A CA 1
ATOM 911 C C . LYS A 1 115 ? -4.566 9.380 -6.993 1.00 87.75 115 LYS A C 1
ATOM 913 O O . LYS A 1 115 ? -5.221 10.417 -6.998 1.00 87.75 115 LYS A O 1
ATOM 918 N N . ALA A 1 116 ? -5.123 8.169 -7.012 1.00 84.00 116 ALA A N 1
ATOM 919 C CA . ALA A 1 116 ? -6.568 7.974 -7.034 1.00 84.00 116 ALA A CA 1
ATOM 920 C C . ALA A 1 116 ? -7.235 8.613 -5.805 1.00 84.00 116 ALA A C 1
ATOM 922 O O . ALA A 1 116 ? -8.200 9.362 -5.960 1.00 84.00 116 ALA A O 1
ATOM 923 N N . TYR A 1 117 ? -6.669 8.407 -4.612 1.00 79.62 117 TYR A N 1
ATOM 924 C CA . TYR A 1 117 ? -7.145 9.034 -3.378 1.00 79.62 117 TYR A CA 1
ATOM 925 C C . TYR A 1 117 ? -7.018 10.565 -3.407 1.00 79.62 117 TYR A C 1
ATOM 927 O O . TYR A 1 117 ? -7.977 11.269 -3.089 1.00 79.62 117 TYR A O 1
ATOM 935 N N . ALA A 1 118 ? -5.869 11.094 -3.841 1.00 80.06 118 ALA A N 1
ATOM 936 C CA . ALA A 1 118 ? -5.646 12.537 -3.937 1.00 8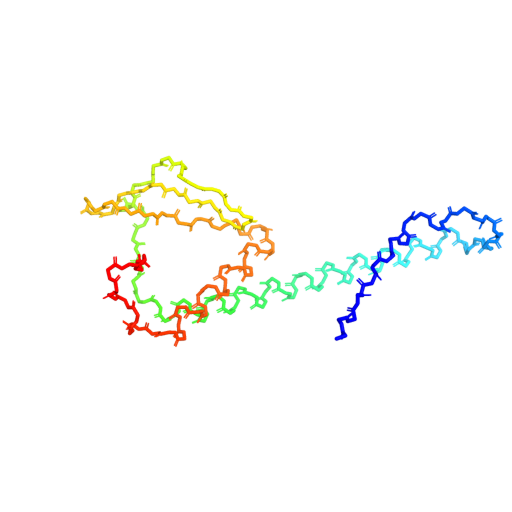0.06 118 ALA A CA 1
ATOM 937 C C . ALA A 1 118 ? -6.601 13.211 -4.943 1.00 80.06 118 ALA A C 1
ATOM 939 O O . ALA A 1 118 ? -7.087 14.312 -4.692 1.00 80.06 118 ALA A O 1
ATOM 940 N N . MET A 1 119 ? -6.907 12.542 -6.061 1.00 76.88 119 MET A N 1
ATOM 941 C CA . MET A 1 119 ? -7.820 13.042 -7.095 1.00 76.88 119 MET A CA 1
ATOM 942 C C . MET A 1 119 ? -9.294 12.993 -6.684 1.00 76.88 119 MET A C 1
ATOM 944 O O . MET A 1 119 ? -10.055 13.894 -7.032 1.00 76.88 119 MET A O 1
ATOM 948 N N . GLN A 1 120 ? -9.720 11.937 -5.989 1.00 69.38 120 GLN A N 1
ATOM 949 C CA . GLN A 1 120 ? -11.120 11.765 -5.586 1.00 69.38 120 GLN A CA 1
ATOM 950 C C . GLN A 1 120 ? -11.527 12.713 -4.446 1.00 69.38 120 GLN A C 1
ATOM 952 O O . GLN A 1 120 ? -12.714 13.019 -4.284 1.00 69.38 120 GLN A O 1
ATOM 957 N N . GLY A 1 121 ? -10.550 13.227 -3.691 1.00 60.81 121 GLY A N 1
ATOM 958 C CA . GLY A 1 121 ? -10.784 14.078 -2.529 1.00 60.81 121 GLY A CA 1
ATOM 959 C C . GLY A 1 121 ? -11.590 13.366 -1.435 1.00 60.81 121 GLY A C 1
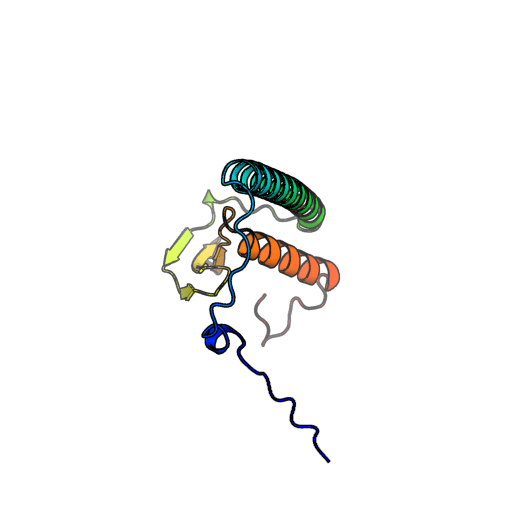ATOM 960 O O . GLY A 1 121 ? -11.944 12.193 -1.532 1.00 60.81 121 GLY A O 1
ATOM 961 N N . THR A 1 122 ? -11.954 14.092 -0.378 1.00 55.91 122 THR A N 1
ATOM 962 C CA . THR A 1 122 ? -12.735 13.543 0.749 1.00 55.91 122 THR A CA 1
ATOM 963 C C . THR A 1 122 ? -14.196 13.211 0.402 1.00 55.91 122 THR A C 1
ATOM 965 O O . THR A 1 122 ? -14.956 12.773 1.261 1.00 55.91 122 THR A O 1
ATOM 968 N N . ARG A 1 123 ? -14.632 13.414 -0.850 1.00 52.91 123 ARG A N 1
ATOM 969 C CA . ARG A 1 123 ? -16.046 13.328 -1.259 1.00 52.91 123 ARG A CA 1
ATOM 970 C C . ARG A 1 123 ? -16.591 11.907 -1.419 1.00 52.91 123 ARG A C 1
ATOM 972 O O . ARG A 1 123 ? -17.806 11.749 -1.415 1.00 52.91 123 ARG A O 1
ATOM 979 N N . LEU A 1 124 ? -15.735 10.891 -1.530 1.00 52.19 124 LEU A N 1
ATOM 980 C CA . LEU A 1 124 ? -16.142 9.476 -1.589 1.00 52.19 124 LEU A CA 1
ATOM 981 C C . LEU A 1 124 ? -16.092 8.766 -0.224 1.00 52.19 124 LEU A C 1
ATOM 983 O O . LEU A 1 124 ? -16.401 7.582 -0.131 1.00 52.19 124 LEU A O 1
ATOM 987 N N . MET A 1 125 ? -15.747 9.492 0.841 1.00 55.38 125 MET A N 1
ATOM 988 C CA . MET A 1 125 ? -15.340 8.924 2.130 1.00 55.38 125 MET A CA 1
ATOM 989 C C . MET A 1 125 ? -16.492 8.455 3.029 1.00 55.38 125 MET A C 1
ATOM 991 O O . MET A 1 125 ? -16.253 8.181 4.193 1.00 55.38 125 MET A O 1
ATOM 995 N N . SER A 1 126 ? -17.741 8.365 2.563 1.00 64.62 126 SER A N 1
ATOM 996 C CA . SER A 1 126 ? -18.809 7.784 3.393 1.00 64.62 126 SER A CA 1
ATOM 997 C C . SER A 1 126 ? -19.934 7.132 2.604 1.00 64.62 126 SER A C 1
ATOM 999 O O . SER A 1 126 ? -21.105 7.481 2.728 1.00 64.62 126 SER A O 1
ATOM 1001 N N . HIS A 1 127 ? -19.595 6.128 1.797 1.00 69.38 127 HIS A N 1
ATOM 1002 C CA . HIS A 1 127 ? -20.608 5.228 1.255 1.00 69.38 127 HIS A CA 1
ATOM 1003 C C . HIS A 1 127 ? -20.641 3.918 2.061 1.00 69.38 127 HIS A C 1
ATOM 1005 O O . HIS A 1 127 ? -19.586 3.318 2.258 1.00 69.38 127 HIS A O 1
ATOM 1011 N N . PRO A 1 128 ? -21.818 3.419 2.489 1.00 77.81 128 PRO A N 1
ATOM 1012 C CA . PRO A 1 128 ? -21.920 2.219 3.332 1.00 77.81 128 PRO A CA 1
ATOM 1013 C C . PRO A 1 128 ? -21.367 0.944 2.674 1.00 77.81 128 PRO A C 1
ATOM 1015 O O . PRO A 1 128 ? -21.042 -0.015 3.363 1.00 77.81 128 PRO A O 1
ATOM 1018 N N . CYS A 1 129 ? -21.255 0.935 1.344 1.00 81.62 129 CYS A N 1
ATOM 1019 C CA . CYS A 1 129 ? -20.743 -0.199 0.567 1.00 81.62 129 CYS A CA 1
ATOM 1020 C C . CYS A 1 129 ? -19.311 0.003 0.041 1.00 81.62 129 CYS A C 1
ATOM 1022 O O . CYS A 1 129 ? -18.879 -0.764 -0.816 1.00 81.62 129 CYS A O 1
ATOM 1024 N N . ILE A 1 130 ? -18.604 1.051 0.474 1.00 74.31 130 ILE A N 1
ATOM 1025 C CA . ILE A 1 130 ? -17.225 1.329 0.055 1.00 74.31 130 ILE A CA 1
ATOM 1026 C C . ILE A 1 130 ? -16.338 1.288 1.295 1.00 74.31 130 ILE A C 1
ATOM 1028 O O . ILE A 1 130 ? -16.636 1.934 2.298 1.00 74.31 130 ILE A O 1
ATOM 1032 N N . VAL A 1 131 ? -15.259 0.510 1.219 1.00 73.69 131 VAL A N 1
ATOM 1033 C CA . VAL A 1 131 ? -14.229 0.471 2.262 1.00 73.69 131 VAL A CA 1
ATOM 1034 C C . VAL A 1 131 ? -13.526 1.828 2.291 1.00 73.69 131 VAL A C 1
ATOM 1036 O O . VAL A 1 131 ? -13.084 2.302 1.243 1.00 73.69 131 VAL A O 1
ATOM 1039 N N . GLN A 1 132 ? -13.475 2.440 3.473 1.00 67.25 132 GLN A N 1
ATOM 1040 C CA . GLN A 1 132 ? -12.778 3.702 3.735 1.00 67.25 132 GLN A CA 1
ATOM 1041 C C . GLN A 1 132 ? -11.347 3.439 4.181 1.00 67.25 132 GLN A C 1
ATOM 1043 O O . GLN A 1 132 ? -11.153 2.472 4.953 1.00 67.25 132 GLN A O 1
#

InterPro domains:
  IPR000719 Protein kinase domain [PS50011] (70-132)
  IPR011009 Protein kinase-like domain superfamily [SSF56112] (58-132)
  IPR017441 Protein kinase, ATP binding site [PS00107] (76-97)

Secondary structure (DSSP, 8-state):
-----PPP-GGG---------PPPHHHHHHHHHHHHHHHHHHHHHHHHHHHHHHHHHHTT------GGGEEEEEEEEE-SSEEEEEEEETTEEEEEEEE-TTSHHHHHHHHHHHHHHHHHGGGGTT-TTS--

Nearest PDB structures (foldseek):
  7t4k-assembly1_B  TM=5.604E-01  e=1.019E-01  Pediculus humanus corporis
  1rdq-assembly1_E  TM=4.974E-01  e=2.342E-01  Mus musculus
  3fhi-assembly1_A  TM=5.419E-01  e=3.666E-01  Mus musculus
  4wb6-assembly1_A  TM=5.074E-01  e=2.838E-01  Homo sapiens
  4dg3-assembly1_E  TM=5.062E-01  e=4.167E-01  Mus musculus